Protein AF-A0A839CSV0-F1 (afdb_monomer)

Mean predicted aligned error: 5.36 Å

Nearest PDB structures (foldseek):
  1jgs-assembly1_A-2  TM=7.769E-01  e=1.554E-02  Escherichia coli
  2nyx-assembly2_D  TM=6.920E-01  e=2.201E-02  Mycobacterium tuberculosis H37Rv
  8iuh-assembly1_O  TM=7.844E-01  e=7.698E-02  Homo sapiens
  2fbi-assembly1_A-2  TM=7.665E-01  e=8.847E-02  Pseudomonas aeruginosa
  2nnn-assembly3_F  TM=7.076E-01  e=1.253E-01  Pseudomonas aeruginosa

Secondary structure (DSSP, 8-state):
-HHHHHHHHHHHSSSEEHHHHHHHHT--HHHHHHHHHHHHHTTSEEEE--S---TT-TTTT-HHHHHHH-EEEE-

Structure (mmCIF, N/CA/C/O backbone):
data_AF-A0A839CSV0-F1
#
_entry.id   AF-A0A839CSV0-F1
#
loop_
_atom_site.group_PDB
_atom_site.id
_atom_site.type_symbol
_atom_site.label_atom_id
_atom_site.label_alt_id
_atom_site.label_comp_id
_atom_site.label_asym_id
_atom_site.label_entity_id
_atom_site.label_seq_id
_atom_site.pdbx_PDB_ins_code
_atom_site.Cartn_x
_atom_site.Cartn_y
_atom_site.Cartn_z
_atom_site.occupancy
_atom_site.B_iso_or_equiv
_atom_site.auth_seq_id
_atom_site.auth_comp_id
_atom_site.auth_asym_id
_atom_site.auth_atom_id
_atom_site.pdbx_PDB_model_num
ATOM 1 N N . MET A 1 1 ? -5.128 13.219 10.435 1.00 76.88 1 MET A N 1
ATOM 2 C CA . MET A 1 1 ? -3.719 12.758 10.359 1.00 76.88 1 MET A CA 1
ATOM 3 C C . MET A 1 1 ? -3.604 11.878 9.131 1.00 76.88 1 MET A C 1
ATOM 5 O O . MET A 1 1 ? -4.407 10.959 9.013 1.00 76.88 1 MET A O 1
ATOM 9 N N . LEU A 1 2 ? -2.644 12.155 8.244 1.00 88.00 2 LEU A N 1
ATOM 10 C CA . LEU A 1 2 ? -2.585 11.611 6.877 1.00 88.00 2 LEU A CA 1
ATOM 11 C C . LEU A 1 2 ? -2.742 10.080 6.801 1.00 88.00 2 LEU A C 1
ATOM 13 O O . LEU A 1 2 ? -3.491 9.573 5.976 1.00 88.00 2 LEU A O 1
ATOM 17 N N . ILE A 1 3 ? -2.110 9.339 7.717 1.00 91.19 3 ILE A N 1
ATOM 18 C CA . ILE A 1 3 ? -2.180 7.870 7.753 1.00 91.19 3 ILE A CA 1
ATOM 19 C C . ILE A 1 3 ? -3.592 7.334 8.064 1.00 91.19 3 ILE A C 1
ATOM 21 O O . ILE A 1 3 ? -3.995 6.299 7.546 1.00 91.19 3 ILE A O 1
ATOM 25 N N . LEU A 1 4 ? -4.387 8.035 8.879 1.00 92.81 4 LEU A N 1
ATOM 26 C CA . LEU A 1 4 ? -5.761 7.618 9.182 1.00 92.81 4 LEU A CA 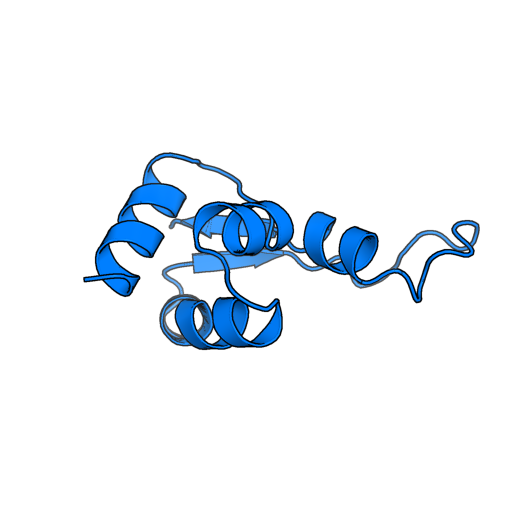1
ATOM 27 C C . LEU A 1 4 ? -6.689 7.860 7.989 1.00 92.81 4 LEU A C 1
ATOM 29 O O . LEU A 1 4 ? -7.574 7.051 7.725 1.00 92.81 4 LEU A O 1
ATOM 33 N N . GLU A 1 5 ? -6.462 8.946 7.252 1.00 95.06 5 GLU A N 1
ATOM 34 C CA . GLU A 1 5 ? -7.217 9.266 6.038 1.00 95.06 5 GLU A CA 1
ATOM 35 C C . GLU A 1 5 ? -6.859 8.327 4.889 1.00 95.06 5 GLU A C 1
ATOM 37 O O . GLU A 1 5 ? -7.753 7.865 4.184 1.00 95.06 5 GLU A O 1
ATOM 42 N N . LEU A 1 6 ? -5.579 7.966 4.756 1.00 94.19 6 LEU A N 1
ATOM 43 C CA . LEU A 1 6 ? -5.126 6.948 3.812 1.00 94.19 6 LEU A CA 1
ATOM 44 C C . LEU A 1 6 ? -5.794 5.600 4.095 1.00 94.19 6 LEU A C 1
ATOM 46 O O . LEU A 1 6 ? -6.354 4.986 3.190 1.00 94.19 6 LEU A O 1
ATOM 50 N N . LYS A 1 7 ? -5.816 5.172 5.363 1.00 94.31 7 LYS A N 1
ATOM 51 C CA . LYS A 1 7 ? -6.523 3.953 5.771 1.00 94.31 7 LYS A CA 1
ATOM 52 C C . LYS A 1 7 ? -8.007 4.020 5.418 1.00 94.31 7 LYS A C 1
ATOM 54 O O . LYS A 1 7 ? -8.531 3.084 4.823 1.00 94.31 7 LYS A O 1
ATOM 59 N N . LYS A 1 8 ? -8.680 5.113 5.794 1.00 95.75 8 LYS A N 1
ATOM 60 C CA . LYS A 1 8 ? -10.108 5.315 5.516 1.00 95.75 8 LYS A CA 1
ATOM 61 C C . LYS A 1 8 ? -10.388 5.217 4.017 1.00 95.75 8 LYS A C 1
ATOM 63 O O . LYS A 1 8 ? -11.281 4.481 3.621 1.00 95.75 8 LYS A O 1
ATOM 68 N N . TYR A 1 9 ? -9.571 5.877 3.201 1.00 96.31 9 TYR A N 1
ATOM 69 C CA . TYR A 1 9 ? -9.686 5.827 1.750 1.00 96.31 9 TYR A CA 1
ATOM 70 C C . TYR A 1 9 ? -9.561 4.402 1.200 1.00 96.31 9 TYR A C 1
ATOM 72 O O . TYR A 1 9 ? -10.392 3.985 0.406 1.00 96.31 9 TYR A O 1
ATOM 80 N N . ILE A 1 10 ? -8.577 3.619 1.640 1.00 94.62 10 ILE A N 1
ATOM 81 C CA . ILE A 1 10 ? -8.396 2.248 1.135 1.00 94.62 10 ILE A CA 1
ATOM 82 C C . ILE A 1 10 ? -9.528 1.315 1.603 1.00 94.62 10 ILE A C 1
ATOM 84 O O . ILE A 1 10 ? -9.868 0.361 0.915 1.00 94.62 10 ILE A O 1
ATOM 88 N N . ILE A 1 11 ? -10.144 1.586 2.756 1.00 95.12 11 ILE A N 1
ATOM 89 C CA . ILE A 1 11 ? -11.321 0.836 3.223 1.00 95.12 11 ILE A CA 1
ATOM 90 C C . ILE A 1 11 ? -12.567 1.191 2.398 1.00 95.12 11 ILE A C 1
ATOM 92 O O . ILE A 1 11 ? -13.344 0.307 2.050 1.00 95.12 11 ILE A O 1
ATOM 96 N N . GLU A 1 12 ? -12.760 2.472 2.074 1.00 96.50 12 GLU A N 1
ATOM 97 C CA . GLU A 1 12 ? -13.885 2.948 1.254 1.00 96.50 12 GLU A CA 1
ATOM 98 C 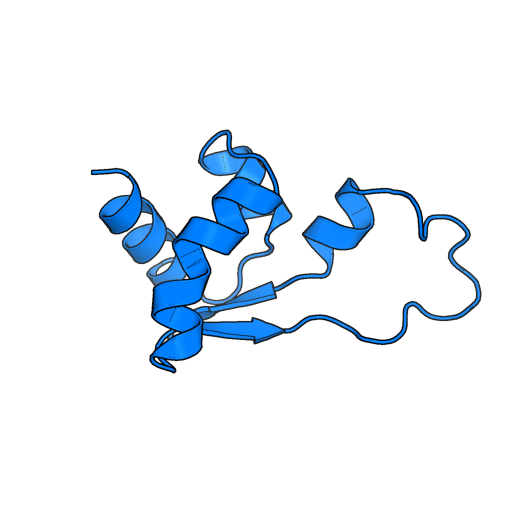C . GLU A 1 12 ? -13.764 2.518 -0.216 1.00 96.50 12 GLU A C 1
ATOM 100 O O . GLU A 1 12 ? -14.769 2.408 -0.919 1.00 96.50 12 GLU A O 1
ATOM 105 N N . HIS A 1 13 ? -12.542 2.248 -0.679 1.00 94.75 13 HIS A N 1
ATOM 106 C CA . HIS A 1 13 ? -12.244 1.849 -2.046 1.00 94.75 13 HIS A CA 1
ATOM 107 C C . HIS A 1 13 ? -11.647 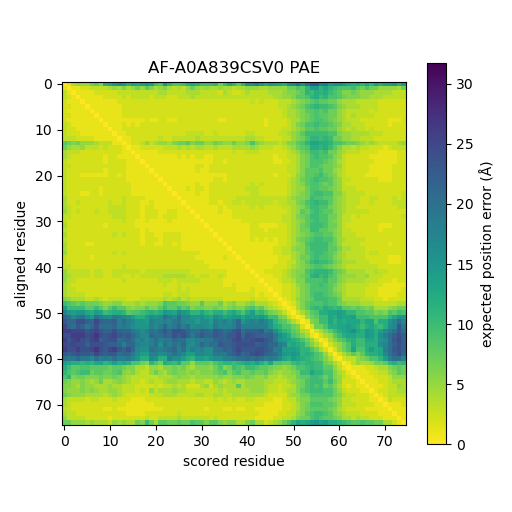0.428 -2.069 1.00 94.75 13 HIS A C 1
ATOM 109 O O . HIS A 1 13 ? -10.444 0.269 -1.867 1.00 94.75 13 HIS A O 1
ATOM 115 N N . PRO A 1 14 ? -12.442 -0.621 -2.369 1.00 87.06 14 PRO A N 1
ATOM 116 C CA . PRO A 1 14 ? -12.057 -2.027 -2.164 1.00 87.06 14 PRO A CA 1
ATOM 117 C C . PRO A 1 14 ? -10.822 -2.473 -2.961 1.00 87.06 14 PRO A C 1
ATOM 119 O O . PRO A 1 14 ? -10.210 -3.501 -2.663 1.00 87.06 14 PRO A O 1
ATOM 122 N N . ARG A 1 15 ? -10.444 -1.722 -3.994 1.00 92.75 15 ARG A N 1
ATOM 123 C CA . ARG A 1 15 ? -9.244 -1.962 -4.785 1.00 92.75 15 ARG A CA 1
ATOM 124 C C . ARG A 1 15 ? -8.735 -0.637 -5.326 1.00 92.75 15 ARG A C 1
ATOM 126 O O . ARG A 1 15 ? -9.423 -0.011 -6.126 1.00 92.75 15 ARG A O 1
ATOM 133 N N . VAL A 1 16 ? -7.546 -0.233 -4.895 1.00 95.75 16 VAL A N 1
ATOM 134 C CA . VAL A 1 16 ? -6.911 1.027 -5.308 1.00 95.75 16 VAL A CA 1
ATOM 135 C C . VAL A 1 16 ? -5.514 0.776 -5.838 1.00 95.75 16 VAL A C 1
ATOM 137 O O . VAL A 1 16 ? -4.777 -0.050 -5.302 1.00 95.75 16 VAL A O 1
ATOM 140 N N . SER A 1 17 ? -5.134 1.484 -6.893 1.00 95.94 17 SER A N 1
ATOM 141 C CA . SER A 1 17 ? -3.758 1.481 -7.379 1.00 95.94 17 SER A CA 1
ATOM 142 C C . SER A 1 17 ? -2.861 2.407 -6.563 1.00 95.94 17 SER A C 1
ATOM 144 O O . SER A 1 17 ? -3.310 3.397 -5.977 1.00 95.94 17 SER A O 1
ATOM 146 N N . LEU A 1 18 ? -1.558 2.127 -6.567 1.00 95.50 18 LEU A N 1
ATOM 147 C CA . LEU A 1 18 ? -0.564 3.023 -5.984 1.00 95.50 18 LEU A CA 1
ATOM 148 C C . LEU A 1 18 ? -0.602 4.393 -6.671 1.00 95.50 18 LEU A C 1
ATOM 150 O O . LEU A 1 18 ? -0.439 5.406 -6.002 1.00 95.50 18 LEU A O 1
ATOM 154 N N . LEU A 1 19 ? -0.887 4.433 -7.978 1.00 94.62 19 LEU A N 1
ATOM 155 C CA . LEU A 1 19 ? -1.059 5.676 -8.736 1.00 94.62 19 LEU A CA 1
ATOM 156 C C . LEU A 1 19 ? -2.232 6.531 -8.230 1.00 94.62 19 LEU A C 1
ATOM 158 O O . LEU A 1 19 ? -2.140 7.756 -8.182 1.00 94.62 19 LEU A O 1
ATOM 162 N N . GLU A 1 20 ? -3.356 5.911 -7.877 1.00 95.00 20 GLU A N 1
ATOM 163 C CA . GLU A 1 20 ? -4.493 6.638 -7.302 1.00 95.00 20 GLU A CA 1
ATOM 164 C C . GLU A 1 20 ? -4.141 7.215 -5.930 1.00 95.00 20 GLU A C 1
ATOM 166 O O . GLU A 1 20 ? -4.469 8.367 -5.641 1.00 95.00 20 GLU A O 1
ATOM 171 N N . ILE A 1 21 ? -3.413 6.449 -5.115 1.00 95.69 21 ILE A N 1
ATOM 172 C CA . ILE A 1 21 ? -2.936 6.893 -3.803 1.00 95.69 21 ILE A CA 1
ATOM 173 C C . ILE A 1 21 ? -1.976 8.080 -3.947 1.00 95.69 21 ILE A C 1
ATOM 175 O O . ILE A 1 21 ? -2.165 9.098 -3.277 1.00 95.69 21 ILE A O 1
ATOM 179 N N . THR A 1 22 ? -0.979 7.990 -4.833 1.00 95.31 22 THR A N 1
ATOM 180 C CA . THR A 1 22 ? -0.008 9.074 -5.044 1.00 95.31 22 THR A CA 1
ATOM 181 C C . THR A 1 22 ? -0.685 10.352 -5.518 1.00 95.31 22 THR A C 1
ATOM 183 O O . THR A 1 22 ? -0.416 11.420 -4.971 1.00 95.31 22 THR A O 1
ATOM 186 N N . LYS A 1 23 ? -1.632 10.253 -6.460 1.00 94.94 23 LYS A N 1
ATOM 187 C CA . LYS A 1 23 ? -2.397 11.406 -6.958 1.00 94.94 23 LYS A CA 1
ATOM 188 C C . LYS A 1 23 ? -3.299 12.021 -5.892 1.00 94.94 23 LYS A C 1
ATOM 190 O O . LYS A 1 23 ? -3.335 13.241 -5.767 1.00 94.94 23 LYS A O 1
ATOM 195 N N . LYS A 1 24 ? -4.029 11.205 -5.125 1.00 95.56 24 LYS A N 1
ATOM 196 C CA . LYS A 1 24 ? -4.992 11.703 -4.132 1.00 95.56 24 LYS A CA 1
ATOM 197 C C . LYS A 1 24 ? -4.315 12.389 -2.948 1.00 95.56 24 LYS A C 1
ATOM 199 O O . LYS A 1 24 ? -4.825 13.389 -2.455 1.00 95.56 24 LYS A O 1
ATOM 204 N N . PHE A 1 25 ? -3.190 11.846 -2.492 1.00 95.31 25 PHE A N 1
ATOM 205 C CA . PHE A 1 25 ? -2.489 12.333 -1.303 1.00 95.31 25 PHE A CA 1
ATOM 206 C C . PHE A 1 25 ? -1.247 13.170 -1.626 1.00 95.31 25 PHE A C 1
ATOM 208 O O . PHE A 1 25 ? -0.555 13.595 -0.704 1.00 95.31 25 PHE A O 1
ATOM 215 N N . ASN A 1 26 ? -0.984 13.428 -2.912 1.00 95.25 26 ASN A N 1
ATOM 216 C CA . ASN A 1 26 ? 0.189 14.154 -3.401 1.00 95.25 26 ASN A CA 1
ATOM 217 C C . ASN A 1 26 ? 1.509 13.578 -2.846 1.00 95.25 26 ASN A C 1
ATOM 219 O O . ASN A 1 26 ? 2.340 14.296 -2.292 1.00 95.25 26 ASN A O 1
ATOM 223 N N . LEU A 1 27 ? 1.660 12.255 -2.955 1.00 94.38 27 LEU A N 1
ATOM 224 C CA . LEU A 1 27 ? 2.818 11.491 -2.479 1.00 94.38 27 LEU A CA 1
ATOM 225 C C . LEU A 1 27 ? 3.626 10.954 -3.658 1.00 94.38 27 LEU A C 1
ATOM 227 O O . LEU A 1 27 ? 3.061 10.628 -4.698 1.00 94.38 27 LEU A O 1
ATOM 231 N N . SER A 1 28 ? 4.932 10.767 -3.480 1.00 94.56 28 SER A N 1
ATOM 232 C CA . SER A 1 28 ? 5.711 9.934 -4.397 1.00 94.56 28 SER A CA 1
ATOM 233 C C . SER A 1 28 ? 5.343 8.453 -4.240 1.00 94.56 28 SER A C 1
ATOM 235 O O . SER A 1 28 ? 4.819 8.027 -3.204 1.00 94.56 28 SER A O 1
ATOM 237 N N . GLY A 1 29 ? 5.645 7.637 -5.255 1.00 92.94 29 GLY A N 1
ATOM 238 C CA . GLY A 1 29 ? 5.413 6.190 -5.187 1.00 92.94 29 GLY A CA 1
ATOM 239 C C . GLY A 1 29 ? 6.147 5.521 -4.021 1.00 92.94 29 GLY A C 1
ATOM 240 O O . GLY A 1 29 ? 5.614 4.606 -3.397 1.00 92.94 29 GLY A O 1
ATOM 241 N N . GLU A 1 30 ? 7.344 6.001 -3.685 1.00 94.25 30 GLU A N 1
ATOM 242 C CA . GLU A 1 30 ? 8.111 5.519 -2.534 1.00 94.25 30 GLU A CA 1
ATOM 243 C C . GLU A 1 30 ? 7.475 5.938 -1.204 1.00 94.25 30 GLU A C 1
ATOM 245 O O . GLU A 1 30 ? 7.269 5.097 -0.333 1.00 94.25 30 GLU A O 1
ATOM 250 N N . GLN A 1 31 ? 7.087 7.210 -1.064 1.00 95.38 31 GLN A N 1
ATOM 251 C CA . GLN A 1 31 ? 6.428 7.705 0.147 1.00 95.38 31 GLN A CA 1
ATOM 252 C C . GLN A 1 31 ? 5.129 6.947 0.422 1.00 95.38 31 GLN A C 1
ATOM 254 O O . GLN A 1 31 ? 4.894 6.519 1.551 1.00 95.38 31 GLN A O 1
ATOM 259 N N . ALA A 1 32 ? 4.310 6.736 -0.611 1.00 96.00 32 ALA A N 1
ATOM 260 C CA . ALA A 1 32 ? 3.082 5.966 -0.488 1.00 96.00 32 ALA A CA 1
ATOM 261 C C . ALA A 1 32 ? 3.371 4.524 -0.035 1.00 96.00 32 ALA A C 1
ATOM 263 O O . ALA A 1 32 ? 2.741 4.064 0.911 1.00 96.00 32 ALA A O 1
ATOM 264 N N . ARG A 1 33 ? 4.362 3.832 -0.618 1.00 95.44 33 ARG A N 1
ATOM 265 C CA . ARG A 1 33 ? 4.747 2.477 -0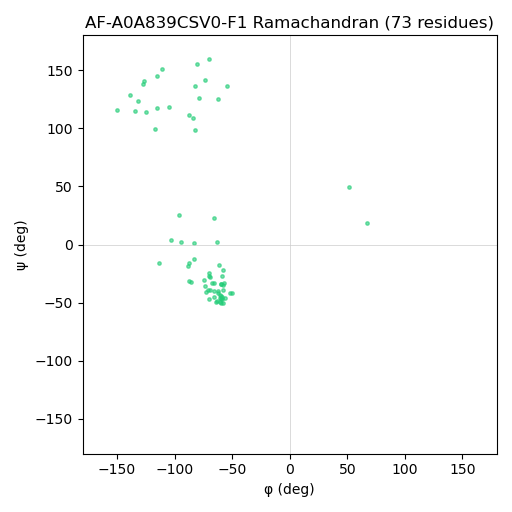.173 1.00 95.44 33 ARG A CA 1
ATOM 266 C C . ARG A 1 33 ? 5.189 2.449 1.286 1.00 95.44 33 ARG A C 1
ATOM 268 O O . ARG A 1 33 ? 4.614 1.689 2.054 1.00 95.44 33 ARG A O 1
ATOM 275 N N . ASN A 1 34 ? 6.097 3.338 1.684 1.00 95.88 34 ASN A N 1
ATOM 276 C CA . ASN A 1 34 ? 6.597 3.408 3.060 1.00 95.88 34 ASN A CA 1
ATOM 277 C C . ASN A 1 34 ? 5.463 3.622 4.079 1.00 95.88 34 ASN A C 1
ATOM 279 O O . ASN A 1 34 ? 5.517 3.117 5.198 1.00 95.88 34 ASN A O 1
ATOM 283 N N . MET A 1 35 ? 4.414 4.357 3.698 1.00 95.06 35 MET A N 1
ATOM 284 C CA . MET A 1 35 ? 3.234 4.548 4.544 1.00 95.06 35 MET A CA 1
ATOM 285 C C . MET A 1 35 ? 2.325 3.314 4.615 1.00 95.06 35 MET A C 1
ATOM 287 O O . MET A 1 35 ? 1.658 3.114 5.629 1.00 95.06 35 MET A O 1
ATOM 291 N N . LEU A 1 36 ? 2.272 2.502 3.558 1.00 95.75 36 LEU A N 1
ATOM 292 C CA . LEU A 1 36 ? 1.416 1.315 3.459 1.00 95.75 36 LEU A CA 1
ATOM 293 C C . LEU A 1 36 ? 2.076 0.055 4.028 1.00 95.75 36 LEU A C 1
ATOM 295 O O . LEU A 1 36 ? 1.374 -0.807 4.563 1.00 95.75 36 LEU A O 1
ATOM 299 N N . ASP A 1 37 ? 3.402 -0.048 3.936 1.00 95.81 37 ASP A N 1
ATOM 300 C CA . ASP A 1 37 ? 4.184 -1.222 4.330 1.00 95.81 37 ASP A CA 1
ATOM 301 C C . ASP A 1 37 ? 3.875 -1.710 5.757 1.00 95.81 37 ASP A C 1
ATOM 303 O O . ASP A 1 37 ? 3.625 -2.906 5.911 1.00 95.81 37 ASP A O 1
ATOM 307 N N . PRO A 1 38 ? 3.709 -0.846 6.782 1.00 96.31 38 PRO A N 1
ATOM 308 C CA . PRO A 1 38 ? 3.341 -1.308 8.120 1.00 96.31 38 PRO A CA 1
ATOM 309 C C . PRO A 1 38 ? 2.018 -2.085 8.184 1.00 96.31 38 PRO A C 1
ATOM 311 O O . PRO A 1 38 ? 1.822 -2.896 9.089 1.00 96.31 38 PRO A O 1
ATOM 314 N N . TRP A 1 39 ? 1.071 -1.840 7.273 1.00 96.38 39 TRP A N 1
ATOM 315 C CA . TRP A 1 39 ? -0.177 -2.609 7.195 1.00 96.38 39 TRP A CA 1
ATOM 316 C C . TRP A 1 39 ? -0.036 -3.873 6.358 1.00 96.38 39 TRP A C 1
ATOM 318 O O . TRP A 1 39 ? -0.689 -4.870 6.677 1.00 96.38 39 TRP A O 1
ATOM 328 N N . VAL A 1 40 ? 0.820 -3.843 5.336 1.00 95.75 40 VAL A N 1
ATOM 329 C CA . VAL A 1 40 ? 1.164 -5.023 4.534 1.00 95.75 40 VAL A CA 1
ATOM 330 C C . VAL A 1 40 ? 1.880 -6.054 5.404 1.00 95.75 40 VAL A C 1
ATOM 332 O O . VAL A 1 40 ? 1.450 -7.201 5.476 1.00 95.75 40 VAL A O 1
ATOM 335 N N . GLU A 1 41 ? 2.896 -5.634 6.158 1.00 96.56 41 GLU A N 1
ATOM 336 C CA . GLU A 1 41 ? 3.658 -6.487 7.081 1.00 96.56 41 GLU A CA 1
ATOM 337 C C . GLU A 1 41 ? 2.778 -7.106 8.174 1.00 96.56 41 GLU A C 1
ATOM 339 O O . GLU A 1 41 ? 2.983 -8.245 8.587 1.00 96.56 41 GLU A O 1
ATOM 344 N N . ARG A 1 42 ? 1.751 -6.375 8.625 1.00 96.25 42 ARG A N 1
ATOM 345 C CA . ARG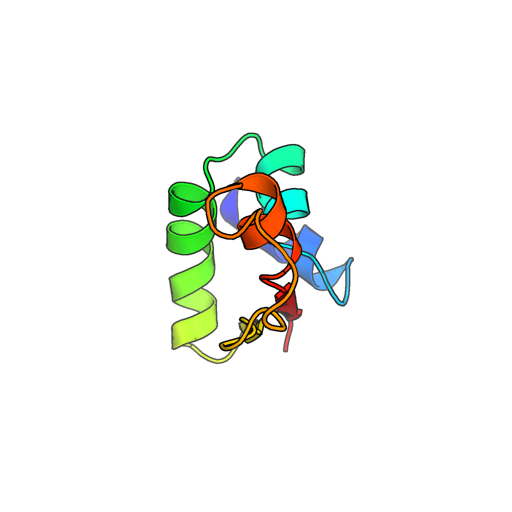 A 1 42 ? 0.771 -6.856 9.615 1.00 96.25 42 ARG A CA 1
ATOM 346 C C . ARG A 1 42 ? -0.355 -7.698 9.004 1.00 9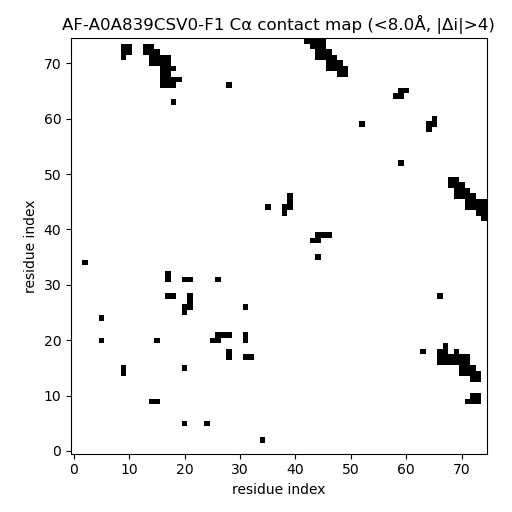6.25 42 ARG A C 1
ATOM 348 O O . ARG A 1 42 ? -1.274 -8.080 9.729 1.00 96.25 42 ARG A O 1
ATOM 355 N N . GLY A 1 43 ? -0.342 -7.931 7.690 1.00 95.44 43 GLY A N 1
ATOM 356 C CA . GLY A 1 43 ? -1.370 -8.691 6.973 1.00 95.44 43 GLY A CA 1
ATOM 357 C C . GLY A 1 43 ? -2.752 -8.025 6.935 1.00 95.44 43 GLY A C 1
ATOM 358 O O . GLY A 1 43 ? -3.751 -8.701 6.708 1.00 95.44 43 GLY A O 1
ATOM 359 N N . LYS A 1 44 ? -2.831 -6.712 7.191 1.00 95.81 44 LYS A N 1
ATOM 360 C CA . LYS A 1 44 ? -4.072 -5.915 7.126 1.00 95.81 44 LYS A CA 1
ATOM 361 C C . LYS A 1 44 ? -4.341 -5.342 5.740 1.00 95.81 44 LYS A C 1
ATOM 363 O O . LYS A 1 44 ? -5.463 -4.937 5.453 1.00 95.81 44 LYS A O 1
ATOM 368 N N . LEU A 1 45 ? 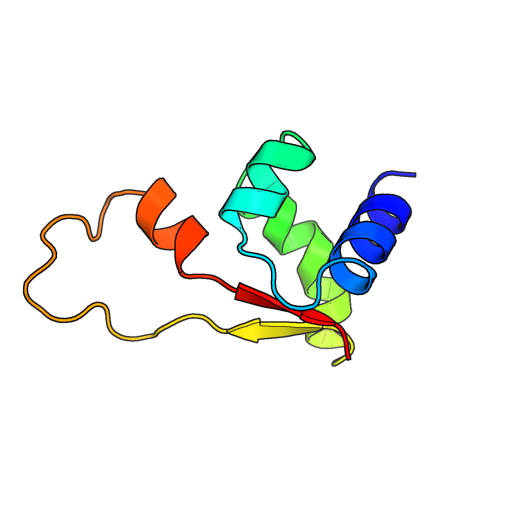-3.312 -5.290 4.904 1.00 96.12 45 LEU A N 1
ATOM 369 C CA . LEU A 1 45 ? -3.390 -4.768 3.555 1.00 96.12 45 LEU A CA 1
ATOM 370 C C . LEU A 1 45 ? -2.737 -5.758 2.597 1.00 96.12 45 LEU A C 1
ATOM 372 O O . LEU A 1 45 ? -1.565 -6.089 2.752 1.00 96.12 45 LEU A O 1
ATOM 376 N N . ASP A 1 46 ? -3.486 -6.209 1.599 1.00 96.19 46 ASP A N 1
ATOM 377 C CA . ASP A 1 46 ? -2.923 -6.992 0.509 1.00 96.19 46 ASP A CA 1
ATOM 378 C C . ASP A 1 46 ? -2.300 -6.076 -0.532 1.00 96.19 46 ASP A C 1
ATOM 380 O O . ASP A 1 46 ? -2.899 -5.078 -0.932 1.00 96.19 46 ASP A O 1
ATOM 384 N N . ARG A 1 47 ? -1.110 -6.457 -0.999 1.00 94.81 47 ARG A N 1
ATOM 385 C CA . ARG A 1 47 ? -0.396 -5.813 -2.101 1.00 94.81 47 ARG A CA 1
ATOM 386 C C . ARG A 1 47 ? -0.289 -6.790 -3.263 1.00 94.81 47 ARG A C 1
ATOM 388 O O . ARG A 1 47 ? 0.367 -7.824 -3.155 1.00 94.81 47 ARG A O 1
ATOM 395 N N . PHE A 1 48 ? -0.888 -6.440 -4.394 1.00 92.50 48 PHE A N 1
ATOM 396 C CA . PHE A 1 48 ? -0.739 -7.166 -5.647 1.00 92.50 48 PHE A CA 1
ATOM 397 C C . PHE A 1 48 ? 0.179 -6.387 -6.586 1.00 92.50 48 PHE A C 1
ATOM 399 O O . PHE A 1 48 ? -0.138 -5.274 -7.001 1.00 92.50 48 PHE A O 1
ATOM 406 N N . LYS A 1 49 ? 1.309 -6.995 -6.950 1.00 84.38 49 LYS A N 1
ATOM 407 C CA . LYS A 1 49 ? 2.236 -6.457 -7.946 1.00 84.38 49 LYS A CA 1
ATOM 408 C C . LYS A 1 49 ? 2.454 -7.508 -9.035 1.00 84.38 49 LYS A C 1
ATOM 410 O O . LYS A 1 49 ? 3.016 -8.563 -8.734 1.00 84.38 49 LYS A O 1
ATOM 415 N N . PRO A 1 50 ? 2.026 -7.268 -10.284 1.00 74.19 50 PRO A N 1
ATOM 416 C CA . PRO A 1 50 ? 2.295 -8.202 -11.367 1.00 74.19 50 PRO A CA 1
ATOM 417 C C . PRO A 1 50 ? 3.808 -8.325 -11.581 1.00 74.19 50 PRO A C 1
ATOM 419 O O . PRO A 1 50 ? 4.512 -7.336 -11.772 1.00 74.19 50 PRO A O 1
ATOM 422 N N . THR A 1 51 ? 4.312 -9.558 -11.532 1.00 65.12 51 THR A N 1
ATOM 423 C CA . THR A 1 51 ? 5.741 -9.882 -11.687 1.00 65.12 51 THR A CA 1
ATOM 424 C C . THR A 1 51 ? 6.173 -9.985 -13.150 1.00 65.12 51 THR A C 1
ATOM 426 O O . THR A 1 51 ? 7.366 -10.016 -13.441 1.00 65.12 51 THR A O 1
ATOM 429 N N . ARG A 1 52 ? 5.216 -10.026 -14.085 1.00 59.22 52 ARG A N 1
ATOM 430 C CA . ARG A 1 52 ? 5.455 -10.026 -15.530 1.00 59.22 52 ARG A CA 1
ATOM 431 C C . ARG A 1 52 ? 4.516 -9.038 -16.206 1.00 59.22 52 ARG A C 1
ATOM 433 O O . ARG A 1 52 ? 3.305 -9.238 -16.220 1.00 59.22 52 ARG A O 1
ATOM 440 N N . ILE A 1 53 ? 5.090 -7.998 -16.796 1.00 58.88 53 ILE A N 1
ATOM 441 C CA . ILE A 1 53 ? 4.427 -7.205 -17.832 1.00 58.88 53 ILE A CA 1
ATOM 442 C C . ILE A 1 53 ? 4.562 -8.039 -19.113 1.00 58.88 53 ILE A C 1
ATOM 444 O O . ILE A 1 53 ? 5.659 -8.503 -19.42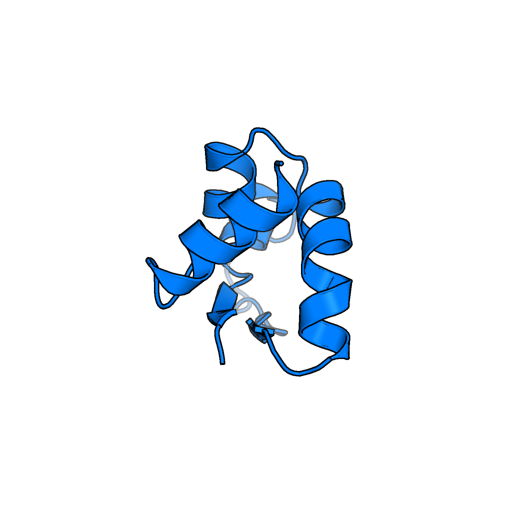6 1.00 58.88 53 ILE A O 1
ATOM 448 N N . CYS A 1 54 ? 3.461 -8.337 -19.806 1.00 54.88 54 CYS A N 1
ATOM 449 C CA . CYS A 1 54 ? 3.505 -9.132 -21.035 1.00 54.88 54 CYS A CA 1
ATOM 450 C C . CYS A 1 54 ? 4.492 -8.502 -22.041 1.00 54.88 54 CYS A C 1
ATOM 452 O O . CYS A 1 54 ? 4.533 -7.282 -22.201 1.00 54.88 54 CYS A O 1
ATOM 454 N N . GLY A 1 55 ? 5.322 -9.336 -22.682 1.00 48.47 55 GLY A N 1
ATOM 455 C CA . GLY A 1 55 ? 6.553 -8.962 -23.405 1.00 48.47 55 GLY A CA 1
ATOM 456 C C . GLY A 1 55 ? 6.412 -8.090 -24.664 1.00 48.47 55 GLY A C 1
ATOM 457 O O . GLY A 1 55 ? 7.301 -8.116 -25.506 1.00 48.47 55 GLY A O 1
ATOM 458 N N . GLY A 1 56 ? 5.320 -7.337 -24.812 1.00 54.31 56 GLY A N 1
ATOM 459 C CA . GLY A 1 56 ? 5.092 -6.377 -25.896 1.00 54.31 56 GLY A CA 1
ATOM 460 C C . GLY A 1 56 ? 5.027 -4.909 -25.453 1.00 54.31 56 GLY A C 1
ATOM 461 O O . GLY A 1 56 ? 5.165 -4.018 -26.290 1.00 54.31 56 GLY A O 1
ATOM 462 N N . CYS A 1 57 ? 4.857 -4.620 -24.159 1.00 51.25 57 CYS A N 1
ATOM 463 C CA . CYS A 1 57 ? 4.790 -3.240 -23.674 1.00 51.25 57 CYS A CA 1
ATOM 464 C C . CYS A 1 57 ? 6.202 -2.661 -23.490 1.00 51.25 57 CYS A C 1
ATOM 466 O O . CYS A 1 57 ? 6.844 -2.874 -22.466 1.00 51.25 57 CYS A O 1
ATOM 468 N N . LYS A 1 58 ? 6.683 -1.880 -24.469 1.00 53.06 58 LYS A N 1
ATOM 469 C CA . LYS A 1 58 ? 7.960 -1.127 -24.418 1.00 53.06 58 LYS A CA 1
ATOM 470 C C . LYS A 1 58 ? 8.026 -0.040 -23.323 1.00 53.06 58 LYS A C 1
ATOM 472 O O . LYS A 1 58 ? 9.024 0.661 -23.216 1.00 53.06 58 LYS A O 1
ATOM 477 N N . CYS A 1 59 ? 6.991 0.100 -22.503 1.00 52.84 59 CYS A N 1
ATOM 478 C CA . CYS A 1 59 ? 6.841 1.102 -21.448 1.00 52.84 59 CYS A CA 1
ATOM 479 C C . CYS A 1 59 ? 7.244 0.590 -20.050 1.00 52.84 59 CYS A C 1
ATOM 481 O O . CYS A 1 59 ? 6.793 1.126 -19.047 1.00 52.84 59 CYS A O 1
ATOM 483 N N . VAL A 1 60 ? 8.127 -0.414 -19.957 1.00 54.31 60 VAL A N 1
ATOM 484 C CA . VAL A 1 60 ? 8.629 -0.955 -18.670 1.00 54.31 60 VAL A CA 1
ATOM 485 C C . VAL A 1 60 ? 9.308 0.121 -17.798 1.00 54.31 60 VAL A C 1
ATOM 487 O O . VAL A 1 60 ? 9.352 -0.018 -16.581 1.00 54.31 60 VAL A O 1
ATOM 490 N N . ASN A 1 61 ? 9.772 1.216 -18.409 1.00 58.56 61 ASN A N 1
ATOM 491 C CA . ASN A 1 61 ? 10.390 2.352 -17.718 1.00 58.56 61 ASN A CA 1
ATOM 492 C C . ASN A 1 61 ? 9.411 3.497 -17.396 1.00 58.56 61 ASN A C 1
ATOM 494 O O . ASN A 1 61 ? 9.842 4.529 -16.889 1.00 58.56 61 ASN A O 1
ATOM 498 N N . ASP A 1 62 ? 8.120 3.351 -17.708 1.00 71.88 62 ASP A N 1
ATOM 499 C CA . ASP A 1 62 ? 7.117 4.361 -17.383 1.00 71.88 62 ASP A CA 1
ATOM 500 C C . ASP A 1 62 ? 6.638 4.168 -15.938 1.00 71.88 62 ASP A C 1
ATOM 502 O O . ASP A 1 62 ? 5.954 3.198 -15.602 1.00 71.88 62 ASP A O 1
ATOM 506 N N . GLU A 1 63 ? 7.036 5.089 -15.058 1.00 74.38 63 GLU A N 1
ATOM 507 C CA . GLU A 1 63 ? 6.682 5.047 -13.638 1.00 74.38 63 GLU A CA 1
ATOM 508 C C . GLU A 1 63 ? 5.159 5.038 -13.439 1.00 74.38 63 GLU A 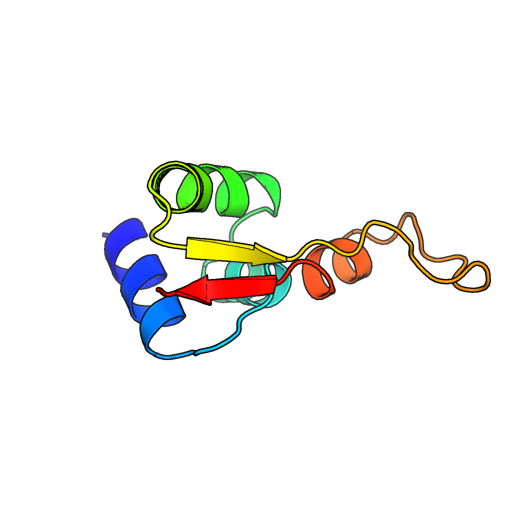C 1
ATOM 510 O O . GLU A 1 63 ? 4.651 4.281 -12.613 1.00 74.38 63 GLU A O 1
ATOM 515 N N . CYS A 1 64 ? 4.408 5.806 -14.235 1.00 72.94 64 CYS A N 1
ATOM 516 C CA . CYS A 1 64 ? 2.950 5.842 -14.142 1.00 72.94 64 CYS A CA 1
ATOM 517 C C . CYS A 1 64 ? 2.328 4.474 -14.447 1.00 72.94 64 CYS A C 1
ATOM 519 O O . CYS A 1 64 ? 1.424 4.045 -13.722 1.00 72.94 64 CYS A O 1
ATOM 521 N N . LEU A 1 65 ? 2.831 3.757 -15.456 1.00 78.50 65 LEU A N 1
ATOM 522 C CA . LEU A 1 65 ? 2.400 2.393 -15.754 1.00 78.50 65 LEU A CA 1
ATOM 523 C C . LEU A 1 65 ? 2.677 1.464 -14.568 1.00 78.50 65 LEU A C 1
ATOM 525 O O . LEU A 1 65 ? 1.768 0.770 -14.113 1.00 78.50 65 LEU A O 1
ATOM 529 N N . VAL A 1 66 ? 3.891 1.490 -14.016 1.00 82.31 66 VAL A N 1
ATOM 530 C CA . VAL A 1 66 ? 4.261 0.638 -12.873 1.00 82.31 66 VAL A CA 1
ATOM 531 C C . VAL A 1 66 ? 3.373 0.917 -11.656 1.00 82.31 66 VAL A C 1
ATOM 533 O O . VAL A 1 66 ? 2.877 -0.023 -11.034 1.00 82.31 66 VAL A O 1
ATOM 536 N N . LEU A 1 67 ? 3.123 2.189 -11.334 1.00 84.31 67 LEU A N 1
ATOM 537 C CA . LEU A 1 67 ? 2.269 2.584 -10.209 1.00 84.31 67 LEU A CA 1
ATOM 538 C C . LEU A 1 67 ? 0.795 2.208 -10.427 1.00 84.31 67 LEU A C 1
ATOM 540 O O . LEU A 1 67 ? 0.099 1.884 -9.467 1.00 84.31 67 LEU A O 1
ATOM 544 N N . SER A 1 68 ? 0.309 2.233 -11.672 1.00 85.56 68 SER A N 1
ATOM 545 C CA . SER A 1 68 ? -1.074 1.847 -11.996 1.00 85.56 68 SER A CA 1
ATOM 546 C C . SER A 1 68 ? -1.331 0.343 -11.845 1.00 85.56 68 SER A C 1
ATOM 548 O O . SER A 1 68 ? -2.454 -0.077 -11.576 1.00 85.56 68 SER A O 1
ATOM 550 N N . MET A 1 69 ? -0.285 -0.473 -11.995 1.00 87.62 69 MET A N 1
ATOM 551 C CA . MET A 1 69 ? -0.363 -1.933 -11.932 1.00 87.62 69 MET A CA 1
ATOM 552 C C . MET A 1 69 ? -0.209 -2.487 -10.509 1.00 87.62 69 MET A C 1
ATOM 554 O O . MET A 1 69 ? -0.522 -3.652 -10.264 1.00 87.62 69 MET A O 1
ATOM 558 N N . GLU A 1 70 ? 0.287 -1.674 -9.578 1.00 92.62 70 GLU A N 1
ATOM 559 C CA . GLU A 1 70 ? 0.448 -2.028 -8.173 1.00 92.62 70 GLU A CA 1
ATOM 560 C C . GLU A 1 70 ? -0.846 -1.722 -7.414 1.00 92.62 70 GLU A C 1
ATOM 562 O O . GLU A 1 70 ? -1.227 -0.564 -7.279 1.00 92.62 70 GLU A O 1
ATOM 567 N N . LEU A 1 71 ? -1.543 -2.764 -6.959 1.00 94.88 71 LEU A N 1
ATOM 568 C CA . LEU A 1 71 ? -2.895 -2.674 -6.408 1.00 94.88 71 LEU A CA 1
ATOM 569 C C . LEU A 1 71 ? -2.905 -3.048 -4.928 1.00 94.88 71 LEU A C 1
ATOM 571 O O . LEU A 1 71 ? -2.196 -3.960 -4.504 1.00 94.88 71 LEU A O 1
ATOM 575 N N . TYR A 1 72 ? -3.759 -2.373 -4.168 1.00 95.88 72 TYR A N 1
ATOM 576 C CA . TYR A 1 72 ? -3.922 -2.544 -2.735 1.00 95.88 72 TYR A CA 1
ATOM 577 C C . TYR A 1 72 ? -5.390 -2.779 -2.371 1.00 95.88 72 TYR A C 1
ATOM 579 O O . TYR A 1 72 ? -6.283 -2.110 -2.899 1.00 95.88 72 TYR A O 1
ATOM 587 N N . THR A 1 73 ? -5.625 -3.714 -1.448 1.00 96.06 73 THR A N 1
ATOM 588 C CA . THR A 1 73 ? -6.959 -4.069 -0.937 1.00 96.06 73 THR A CA 1
ATOM 589 C C . THR A 1 73 ? -6.893 -4.280 0.571 1.00 96.06 73 THR A C 1
ATOM 591 O O . THR A 1 73 ? -6.036 -5.016 1.063 1.00 96.06 73 THR A O 1
ATOM 594 N N . TRP A 1 74 ? -7.788 -3.624 1.313 1.00 95.12 74 TRP A N 1
ATOM 595 C CA . TRP A 1 74 ? -7.881 -3.787 2.764 1.00 95.12 74 TRP A CA 1
ATOM 596 C C . TRP A 1 74 ? -8.509 -5.138 3.141 1.00 95.12 74 TRP A C 1
ATOM 598 O O . TRP A 1 74 ? -9.456 -5.576 2.487 1.00 95.12 74 TRP A O 1
ATOM 608 N N . LYS A 1 75 ? -7.994 -5.769 4.204 1.00 89.69 75 LYS A N 1
ATOM 609 C CA . LYS A 1 75 ? -8.500 -7.020 4.794 1.00 89.69 75 LYS A CA 1
ATOM 610 C C . LYS A 1 75 ? -9.199 -6.811 6.135 1.00 89.69 75 LYS A C 1
ATOM 612 O O . LYS A 1 75 ? -8.699 -6.020 6.976 1.00 89.69 75 LYS A O 1
#

Foldseek 3Di:
DLLVVLVVVLAVPQKDFLLRVCVVSVHDSVRSCVSCVVCVVVVQKDKDADPDDDPPPPCPVPPSVRRRRIMMGGD

Sequence (75 aa):
MLILELKKYIIEHPRVSLLEITKKFNLSGEQARNMLDPWVERGKLDRFKPTRICGGCKCVNDECLVLSMELYTWK

Radius of gyration: 12.62 Å; Cα contacts (8 Å, |Δi|>4): 84; chains: 1; bounding box: 24×24×36 Å

Solvent-accessible surface area (backbone atoms only — not comparable to full-atom values): 4401 Å² total; per-residue (Å²): 107,73,71,61,54,51,50,50,49,38,63,77,34,72,70,40,30,48,40,57,50,18,66,75,69,73,38,52,74,63,58,46,46,68,70,44,43,70,37,39,78,70,66,41,29,50,76,48,66,76,91,70,76,68,98,77,64,90,55,81,84,35,63,68,58,56,29,55,56,27,33,37,31,63,102

pLDDT: mean 86.71, std 14.33, range [48.47, 96.56]